Protein AF-A0A9P8JVG9-F1 (afdb_monomer_lite)

Structure (mmCIF, N/CA/C/O backbone):
data_AF-A0A9P8JVG9-F1
#
_entry.id   AF-A0A9P8JVG9-F1
#
loop_
_atom_site.group_PDB
_atom_site.id
_atom_site.type_symbol
_atom_site.label_atom_id
_atom_site.label_alt_id
_atom_site.label_comp_id
_atom_site.label_asym_id
_atom_site.label_entity_id
_atom_site.label_seq_id
_atom_site.pdbx_PDB_ins_code
_atom_site.Cartn_x
_atom_site.Cartn_y
_atom_site.Cartn_z
_atom_site.occupancy
_atom_site.B_iso_or_equiv
_atom_site.auth_seq_id
_atom_site.auth_comp_id
_atom_site.auth_asym_id
_atom_site.auth_atom_id
_atom_site.pdbx_PDB_model_num
ATOM 1 N N . MET A 1 1 ? -12.713 -10.993 2.470 1.00 58.81 1 MET A N 1
ATOM 2 C CA . MET A 1 1 ? -12.553 -11.179 3.924 1.00 58.81 1 MET A CA 1
ATOM 3 C C . MET A 1 1 ? -13.874 -10.849 4.605 1.00 58.81 1 MET A C 1
ATOM 5 O O . MET A 1 1 ? -14.477 -9.843 4.249 1.00 58.81 1 MET A O 1
ATOM 9 N N . HIS A 1 2 ? -14.367 -11.708 5.494 1.00 62.56 2 HIS A N 1
ATOM 10 C CA . HIS A 1 2 ? -15.490 -11.428 6.392 1.00 62.56 2 HIS A CA 1
ATOM 11 C C . HIS A 1 2 ? -14.967 -10.985 7.764 1.00 62.56 2 HIS A C 1
ATOM 13 O O . HIS A 1 2 ? -13.846 -11.306 8.140 1.00 62.56 2 HIS A O 1
ATOM 19 N N . ILE A 1 3 ? -15.790 -10.289 8.558 1.00 60.75 3 ILE A N 1
ATOM 20 C CA . ILE A 1 3 ? -15.393 -9.839 9.906 1.00 60.75 3 ILE A CA 1
ATOM 21 C C . ILE A 1 3 ? -15.012 -11.005 10.839 1.00 60.75 3 ILE A C 1
ATOM 23 O O . ILE A 1 3 ? -14.223 -10.828 11.759 1.00 60.75 3 ILE A O 1
ATOM 27 N N . SER A 1 4 ? -15.545 -12.205 10.575 1.00 62.81 4 SER A N 1
ATOM 28 C CA . SER A 1 4 ? -15.205 -13.457 11.264 1.00 62.81 4 SER A CA 1
ATOM 29 C C . SER A 1 4 ? -13.803 -13.980 10.953 1.00 62.81 4 SER A C 1
ATOM 31 O O . SER A 1 4 ? -13.322 -14.851 11.671 1.00 62.81 4 SER A O 1
ATOM 33 N N . ASP A 1 5 ? -13.174 -13.474 9.894 1.00 73.69 5 ASP A N 1
ATOM 34 C CA . ASP A 1 5 ? -11.870 -13.930 9.412 1.00 73.69 5 ASP A CA 1
ATOM 35 C C . ASP A 1 5 ? -10.724 -13.095 10.009 1.00 73.69 5 ASP A C 1
ATOM 37 O O . ASP A 1 5 ? -9.555 -13.407 9.798 1.00 73.69 5 ASP A O 1
ATOM 41 N N . ILE A 1 6 ? -11.045 -12.041 10.774 1.00 77.88 6 ILE A N 1
ATOM 42 C CA . ILE A 1 6 ? -10.050 -11.238 11.486 1.00 77.88 6 ILE A CA 1
ATOM 43 C C . ILE A 1 6 ? -9.445 -12.095 12.598 1.00 77.88 6 ILE A C 1
ATOM 45 O O . ILE A 1 6 ? -10.138 -12.503 13.535 1.00 77.88 6 ILE A O 1
ATOM 49 N N . SER A 1 7 ? -8.138 -12.346 12.523 1.00 85.94 7 SER A N 1
ATOM 50 C CA . SER A 1 7 ? -7.449 -13.065 13.591 1.00 85.94 7 SER A CA 1
ATOM 51 C C . SER A 1 7 ? -7.403 -12.229 14.878 1.00 85.94 7 SER A C 1
ATOM 53 O O . SER A 1 7 ? -7.409 -10.995 14.860 1.00 85.94 7 SER A O 1
ATOM 55 N N . ALA A 1 8 ? -7.317 -12.907 16.026 1.00 87.38 8 ALA A N 1
ATOM 56 C CA . ALA A 1 8 ? -7.177 -12.237 17.320 1.00 87.38 8 ALA A CA 1
ATOM 57 C C . ALA A 1 8 ? -5.925 -11.341 17.391 1.00 87.38 8 ALA A C 1
ATOM 59 O O . ALA A 1 8 ? -5.929 -10.345 18.109 1.00 87.38 8 ALA A O 1
ATOM 60 N N . GLU A 1 9 ? -4.883 -11.675 16.628 1.00 90.19 9 GLU A N 1
ATOM 61 C CA . GLU A 1 9 ? -3.663 -10.879 16.496 1.00 90.19 9 GLU A CA 1
ATOM 62 C C . GLU A 1 9 ? -3.937 -9.537 15.806 1.00 90.19 9 GLU A C 1
ATOM 64 O O . GLU A 1 9 ? -3.674 -8.491 16.395 1.00 90.19 9 GLU A O 1
ATOM 69 N N . HIS A 1 10 ? -4.572 -9.547 14.629 1.00 91.88 10 HIS A N 1
ATOM 70 C CA . HIS A 1 10 ? -4.952 -8.326 13.910 1.00 91.88 10 HIS A CA 1
ATOM 71 C C . HIS A 1 10 ? -5.842 -7.418 14.755 1.00 91.88 10 HIS A C 1
ATOM 73 O O . HIS A 1 10 ? -5.617 -6.209 14.852 1.00 91.88 10 HIS A O 1
ATOM 79 N N . PHE A 1 11 ? -6.843 -8.012 15.410 1.00 91.12 11 PHE A N 1
ATOM 80 C CA . PHE A 1 11 ? -7.728 -7.266 16.293 1.00 91.12 11 PHE A CA 1
ATOM 81 C C . PHE A 1 11 ? -6.981 -6.706 17.509 1.00 91.12 11 PHE A C 1
ATOM 83 O O . PHE A 1 11 ? -7.251 -5.583 17.927 1.00 91.12 11 PHE A O 1
ATOM 90 N N . GLY A 1 12 ? -6.027 -7.458 18.061 1.00 93.31 12 GLY A N 1
ATOM 91 C CA . GLY A 1 12 ? -5.168 -7.010 19.154 1.00 93.31 12 GLY A CA 1
ATOM 92 C C . GLY A 1 12 ? -4.324 -5.795 18.771 1.00 93.31 12 GLY A C 1
ATOM 93 O O . GLY A 1 12 ? -4.304 -4.817 19.518 1.00 93.31 12 GLY A O 1
ATOM 94 N N . ILE A 1 13 ? -3.697 -5.815 17.590 1.00 95.06 13 ILE A N 1
ATOM 95 C CA . ILE A 1 13 ? -2.919 -4.683 17.061 1.00 95.06 13 ILE A CA 1
ATOM 96 C C . ILE A 1 13 ? -3.819 -3.462 16.868 1.00 95.06 13 ILE A C 1
ATOM 98 O O . ILE A 1 13 ? -3.492 -2.370 17.332 1.00 95.06 13 ILE A O 1
ATOM 102 N N . PHE A 1 14 ? -4.987 -3.649 16.251 1.00 94.31 14 PHE A N 1
ATOM 103 C CA . PHE A 1 14 ? -5.962 -2.577 16.079 1.00 94.31 14 PHE A CA 1
ATOM 104 C C . PHE A 1 14 ? -6.422 -1.989 17.417 1.00 94.31 14 PHE A C 1
ATOM 106 O O . PHE A 1 14 ? -6.419 -0.772 17.587 1.00 94.31 14 PHE A O 1
ATOM 113 N N . ALA A 1 15 ? -6.775 -2.829 18.391 1.00 94.25 15 ALA A N 1
ATOM 114 C CA . ALA A 1 15 ? -7.196 -2.383 19.715 1.00 94.25 15 ALA A CA 1
ATOM 115 C C . ALA A 1 15 ? -6.079 -1.625 20.448 1.00 94.25 15 ALA A C 1
ATOM 1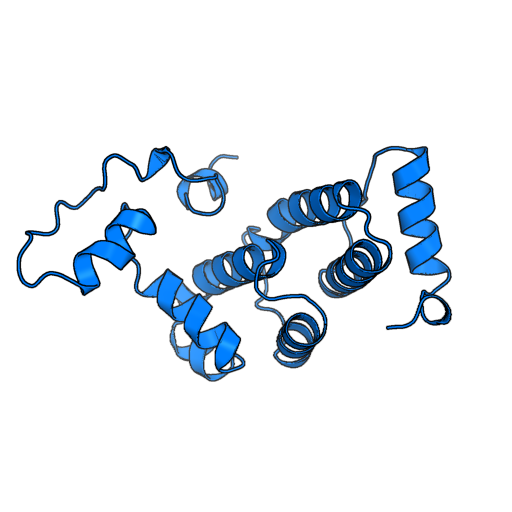17 O O . ALA A 1 15 ? -6.350 -0.615 21.100 1.00 94.25 15 ALA A O 1
ATOM 118 N N . ASN A 1 16 ? -4.829 -2.075 20.313 1.00 95.25 16 ASN A N 1
ATOM 119 C CA . ASN A 1 16 ? -3.676 -1.378 20.872 1.00 95.25 16 ASN A CA 1
ATOM 120 C C . ASN A 1 16 ? -3.477 -0.004 20.218 1.00 95.25 16 ASN A C 1
ATOM 122 O O . ASN A 1 16 ? -3.300 0.987 20.927 1.00 95.25 16 ASN A O 1
ATOM 126 N N . TRP A 1 17 ? -3.584 0.083 18.890 1.00 96.25 17 TRP A N 1
ATOM 127 C CA . TRP A 1 17 ? -3.543 1.358 18.173 1.00 96.25 17 TRP A CA 1
ATOM 128 C C . TRP A 1 17 ? -4.682 2.291 18.601 1.00 96.25 17 TRP A C 1
ATOM 130 O O . TRP A 1 17 ? -4.433 3.459 18.880 1.00 96.25 17 TRP A O 1
ATOM 140 N N . VAL A 1 18 ? -5.915 1.793 18.751 1.00 95.06 18 VAL A N 1
ATOM 141 C CA . VAL A 1 18 ? -7.045 2.595 19.262 1.00 95.06 18 VAL A CA 1
ATOM 142 C C . VAL A 1 18 ? -6.756 3.138 20.666 1.00 95.06 18 VAL A C 1
ATOM 144 O O . VAL A 1 18 ? -7.090 4.283 20.964 1.00 95.06 18 VAL A O 1
ATOM 147 N N . ALA A 1 19 ? -6.142 2.331 21.534 1.00 95.88 19 ALA A N 1
ATOM 148 C CA . ALA A 1 19 ? -5.859 2.713 22.914 1.00 95.88 19 ALA A CA 1
ATOM 149 C C . ALA A 1 19 ? -4.695 3.710 23.049 1.00 95.88 19 ALA A C 1
ATOM 151 O O . ALA A 1 19 ? -4.711 4.548 23.950 1.00 95.88 19 ALA A O 1
ATOM 152 N N . THR A 1 20 ? -3.681 3.607 22.189 1.00 95.50 20 THR A N 1
ATOM 153 C CA . THR A 1 20 ? -2.405 4.331 22.342 1.00 95.50 20 THR A CA 1
ATOM 154 C C . THR A 1 20 ? -2.174 5.409 21.287 1.00 95.50 20 THR A C 1
ATOM 156 O O . THR A 1 20 ? -1.350 6.299 21.487 1.00 95.50 20 THR A O 1
ATOM 159 N N . GLY A 1 21 ? -2.875 5.331 20.157 1.00 92.75 21 GLY A N 1
ATOM 160 C CA . GLY A 1 21 ? -2.595 6.102 18.948 1.00 92.75 21 GLY A CA 1
ATOM 161 C C . GLY A 1 21 ? -1.316 5.677 18.219 1.00 92.75 21 GLY A C 1
ATOM 162 O O . GLY A 1 21 ? -0.949 6.320 17.239 1.00 92.75 21 GLY A O 1
ATOM 163 N N . GLN A 1 22 ? -0.625 4.628 18.678 1.00 90.06 22 GLN A N 1
ATOM 164 C CA . GLN A 1 22 ? 0.655 4.185 18.129 1.00 90.06 22 GLN A CA 1
ATOM 165 C C . GLN A 1 22 ? 0.495 2.855 17.394 1.00 90.06 22 GLN A C 1
ATOM 167 O O . GLN A 1 22 ? -0.091 1.907 17.915 1.00 90.06 22 GLN A O 1
ATOM 172 N N . LEU A 1 23 ? 1.013 2.800 16.166 1.00 91.19 23 LEU A N 1
ATOM 173 C CA . LEU A 1 23 ? 1.129 1.575 15.384 1.00 91.19 23 LEU A CA 1
ATOM 174 C C . LEU A 1 23 ? 2.610 1.215 15.304 1.00 91.19 23 LEU A C 1
ATOM 176 O O . LEU A 1 23 ? 3.403 1.975 14.749 1.00 91.19 23 LEU A O 1
ATOM 180 N N . GLU A 1 24 ? 2.979 0.088 15.904 1.00 86.56 24 GLU A N 1
ATOM 181 C CA . GLU A 1 24 ? 4.344 -0.431 15.834 1.00 86.56 24 GLU A CA 1
ATOM 182 C C . GLU A 1 24 ? 4.666 -0.900 14.412 1.00 86.56 24 GLU A C 1
ATOM 184 O O . GLU A 1 24 ? 3.769 -1.325 13.685 1.00 86.56 24 GLU A O 1
ATOM 189 N N . ALA A 1 25 ? 5.940 -0.820 14.021 1.00 79.19 25 ALA A N 1
ATOM 190 C CA . ALA A 1 25 ? 6.399 -1.366 12.749 1.00 79.19 25 ALA A CA 1
ATOM 191 C C . ALA A 1 25 ? 6.183 -2.887 12.719 1.00 79.19 25 ALA A C 1
ATOM 193 O O . ALA A 1 25 ? 6.503 -3.586 13.682 1.00 79.19 25 ALA A O 1
ATOM 194 N N . GLN A 1 26 ? 5.635 -3.380 11.614 1.00 86.62 26 GLN A N 1
ATOM 195 C CA . GLN A 1 26 ? 5.331 -4.791 11.384 1.00 86.62 26 GLN A CA 1
ATOM 196 C C . GLN A 1 26 ? 5.907 -5.229 10.033 1.00 86.62 26 GLN A C 1
ATOM 198 O O . GLN A 1 26 ? 6.400 -4.405 9.267 1.00 86.62 26 GLN A O 1
ATOM 203 N N . SER A 1 27 ? 5.836 -6.522 9.711 1.00 89.56 27 SER A N 1
ATOM 204 C CA . SER A 1 27 ? 6.149 -6.972 8.351 1.00 89.56 27 SER A CA 1
ATOM 205 C C . SER A 1 27 ? 5.179 -6.363 7.334 1.00 89.56 27 SER A C 1
ATOM 207 O O . SER A 1 27 ? 4.014 -6.104 7.649 1.00 89.56 27 SER A O 1
ATOM 209 N N . LEU A 1 28 ? 5.642 -6.179 6.094 1.00 90.69 28 LEU A N 1
ATOM 210 C CA . LEU A 1 28 ? 4.805 -5.668 5.006 1.00 90.69 28 LEU A CA 1
ATOM 211 C C . LEU A 1 28 ? 3.528 -6.504 4.830 1.00 90.69 28 LEU A C 1
ATOM 213 O O . LEU A 1 28 ? 2.444 -5.938 4.707 1.00 90.69 28 LEU A O 1
ATOM 217 N N . ASP A 1 29 ? 3.646 -7.831 4.883 1.00 90.75 29 ASP A N 1
ATOM 218 C CA . ASP A 1 29 ? 2.521 -8.764 4.791 1.00 90.75 29 ASP A CA 1
ATOM 219 C C . ASP A 1 29 ? 1.444 -8.442 5.832 1.00 90.75 29 ASP A C 1
ATOM 221 O O . ASP A 1 29 ? 0.281 -8.223 5.486 1.00 90.75 29 ASP A O 1
ATOM 225 N N . LEU A 1 30 ? 1.849 -8.319 7.102 1.00 91.56 30 LEU A N 1
ATOM 226 C CA . LEU A 1 30 ? 0.931 -8.038 8.201 1.00 91.56 30 LEU A CA 1
ATOM 227 C C . LEU A 1 30 ? 0.315 -6.641 8.068 1.00 91.56 30 LEU A C 1
ATOM 229 O O . LEU A 1 30 ? -0.870 -6.450 8.333 1.00 91.56 30 LEU A O 1
ATOM 233 N N . MET A 1 31 ? 1.090 -5.657 7.610 1.00 93.00 31 MET A N 1
ATOM 234 C CA . MET A 1 31 ? 0.588 -4.304 7.363 1.00 93.00 31 MET A CA 1
ATOM 235 C C . MET A 1 31 ? -0.458 -4.269 6.249 1.00 93.00 31 MET A C 1
ATOM 237 O O . MET A 1 31 ? -1.454 -3.554 6.370 1.00 93.00 31 MET A O 1
ATOM 241 N N . LEU A 1 32 ? -0.284 -5.058 5.187 1.00 92.44 32 LEU A N 1
ATOM 242 C CA . LEU A 1 32 ? -1.272 -5.184 4.117 1.00 92.44 32 LEU A CA 1
ATOM 243 C C . LEU A 1 32 ? -2.548 -5.879 4.598 1.00 92.44 32 LEU A C 1
ATOM 245 O O . LEU A 1 32 ? -3.647 -5.432 4.266 1.00 92.44 32 LEU A O 1
ATOM 249 N N . GLU A 1 33 ? -2.431 -6.917 5.425 1.00 92.62 33 GLU A N 1
ATOM 250 C CA . GLU A 1 33 ? -3.588 -7.569 6.047 1.00 92.62 33 GLU A CA 1
ATOM 251 C C . GLU A 1 33 ? -4.348 -6.617 6.986 1.00 92.62 33 GLU A C 1
ATOM 253 O O . GLU A 1 33 ? -5.575 -6.488 6.889 1.00 92.62 33 GLU A O 1
ATOM 258 N N . LEU A 1 34 ? -3.629 -5.856 7.820 1.00 94.06 34 LEU A N 1
ATOM 259 C CA . LEU A 1 34 ? -4.203 -4.789 8.645 1.00 94.06 34 LEU A CA 1
ATOM 260 C C . LEU A 1 34 ? -4.873 -3.709 7.791 1.00 94.06 34 LEU A C 1
ATOM 262 O O . LEU A 1 34 ? -5.920 -3.191 8.182 1.00 94.06 34 LEU A O 1
ATOM 266 N N . TYR A 1 35 ? -4.320 -3.388 6.619 1.00 93.38 35 TYR A N 1
ATOM 267 C CA . TYR A 1 35 ? -4.900 -2.406 5.705 1.00 93.38 35 TYR A CA 1
ATOM 268 C C . TYR A 1 35 ? -6.233 -2.888 5.131 1.00 93.38 35 TYR A C 1
ATOM 270 O O . TYR A 1 35 ? -7.207 -2.136 5.127 1.00 93.38 35 TYR A O 1
ATOM 278 N N . ILE A 1 36 ? -6.304 -4.150 4.692 1.00 91.81 36 ILE A N 1
ATOM 279 C CA . ILE A 1 36 ? -7.548 -4.773 4.211 1.00 91.81 36 ILE A CA 1
ATOM 280 C C . ILE A 1 36 ? -8.582 -4.797 5.340 1.00 91.81 36 ILE A C 1
ATOM 282 O O . ILE A 1 36 ? -9.757 -4.501 5.119 1.00 91.81 36 ILE A O 1
ATOM 286 N N . MET A 1 37 ? -8.158 -5.103 6.569 1.00 92.50 37 MET A N 1
ATOM 287 C CA . MET A 1 37 ? -9.038 -5.060 7.736 1.00 92.50 37 MET A CA 1
ATOM 288 C C . MET A 1 37 ? -9.549 -3.638 8.001 1.00 92.50 37 MET A C 1
ATOM 290 O O . MET A 1 37 ? -10.742 -3.452 8.228 1.00 92.50 37 MET A O 1
ATOM 294 N N . ALA A 1 38 ? -8.677 -2.634 7.942 1.00 92.25 38 ALA A N 1
ATOM 295 C CA . ALA A 1 38 ? -9.032 -1.230 8.127 1.00 92.25 38 ALA A CA 1
ATOM 296 C C . ALA A 1 38 ? -9.970 -0.708 7.026 1.00 92.25 38 ALA A C 1
ATOM 298 O O . ALA A 1 38 ? -10.820 0.146 7.286 1.00 92.25 38 ALA A O 1
ATOM 299 N N . ASP A 1 39 ? -9.826 -1.202 5.796 1.00 90.44 39 ASP A N 1
ATOM 300 C CA . ASP A 1 39 ? -10.747 -0.929 4.691 1.00 90.44 39 ASP A CA 1
ATOM 301 C C . ASP A 1 39 ? -12.117 -1.567 4.939 1.00 90.44 39 ASP A C 1
ATOM 303 O O . ASP A 1 39 ? -13.135 -0.879 4.926 1.00 90.44 39 ASP A O 1
ATOM 307 N N . MET A 1 40 ? -12.137 -2.851 5.301 1.00 89.25 40 MET A N 1
ATOM 308 C CA . MET A 1 40 ? -13.359 -3.599 5.601 1.00 89.25 40 MET A CA 1
ATOM 309 C C . MET A 1 40 ? -14.153 -3.018 6.782 1.00 89.25 40 MET A C 1
ATOM 311 O O . MET A 1 40 ? -15.383 -3.026 6.757 1.00 89.25 40 MET A O 1
ATOM 315 N N . LEU A 1 41 ? -13.467 -2.541 7.824 1.00 89.75 41 LEU A N 1
ATOM 316 C CA . LEU A 1 41 ? -14.082 -1.923 9.004 1.00 89.75 41 LEU A CA 1
ATOM 317 C C . LEU A 1 41 ? -14.418 -0.435 8.806 1.00 89.75 41 LEU A C 1
ATOM 319 O O . LEU A 1 41 ? -14.930 0.194 9.729 1.00 89.75 41 LEU A O 1
ATOM 323 N N . ASP A 1 42 ? -14.111 0.121 7.633 1.00 90.69 42 ASP A N 1
ATOM 324 C CA . ASP A 1 42 ? -14.224 1.540 7.297 1.00 90.69 42 ASP A CA 1
ATOM 325 C C . ASP A 1 42 ? -13.584 2.480 8.337 1.00 90.69 42 ASP A C 1
ATOM 327 O O . ASP A 1 42 ? -14.186 3.430 8.837 1.00 90.69 42 ASP A O 1
ATOM 331 N N . VAL A 1 43 ? -12.320 2.205 8.674 1.00 93.44 43 VAL A N 1
ATOM 332 C CA . VAL A 1 43 ? -11.528 3.013 9.611 1.00 93.44 43 VAL A CA 1
ATOM 333 C C . VAL A 1 43 ? -10.434 3.775 8.846 1.00 93.44 43 VAL A C 1
ATOM 335 O O . VAL A 1 43 ? -9.274 3.351 8.826 1.00 93.44 43 VAL A O 1
ATOM 338 N N . PRO A 1 44 ? -10.754 4.923 8.213 1.00 91.62 44 PRO A N 1
ATOM 339 C CA . PRO A 1 44 ? -9.802 5.672 7.387 1.00 91.62 44 PRO A CA 1
ATOM 340 C C . PRO A 1 44 ? -8.584 6.175 8.167 1.00 91.62 44 PRO A C 1
ATOM 342 O O . PRO A 1 44 ? -7.484 6.202 7.624 1.00 91.62 44 PRO A O 1
ATOM 345 N N . ALA A 1 45 ? -8.751 6.522 9.447 1.00 92.38 45 ALA A N 1
ATOM 346 C CA . ALA A 1 45 ? -7.641 6.946 10.299 1.00 92.38 45 ALA A CA 1
ATOM 347 C C . ALA A 1 45 ? -6.610 5.825 10.516 1.00 92.38 45 ALA A C 1
ATOM 349 O O . ALA A 1 45 ? -5.415 6.096 10.583 1.00 92.38 45 ALA A O 1
ATOM 350 N N . PHE A 1 46 ? -7.061 4.568 10.573 1.00 93.88 46 PHE A N 1
ATOM 351 C CA . PHE A 1 46 ? -6.155 3.433 10.708 1.00 93.88 46 PHE A CA 1
ATOM 352 C C . PHE A 1 46 ? -5.452 3.129 9.383 1.00 93.88 46 PHE A C 1
ATOM 354 O O . PHE A 1 46 ? -4.246 2.916 9.376 1.00 93.88 46 PHE A O 1
ATOM 361 N N . ARG A 1 47 ? -6.162 3.230 8.246 1.00 93.00 47 ARG A N 1
ATOM 362 C CA . ARG A 1 47 ? -5.535 3.158 6.911 1.00 93.00 47 ARG A CA 1
ATOM 363 C C . ARG A 1 47 ? -4.435 4.207 6.737 1.00 93.00 47 ARG A C 1
ATOM 365 O O . ARG A 1 47 ? -3.379 3.889 6.194 1.00 93.00 47 ARG A O 1
ATOM 372 N N . ALA A 1 48 ? -4.668 5.435 7.202 1.00 89.94 48 ALA A N 1
ATOM 373 C CA . ALA A 1 48 ? -3.665 6.496 7.175 1.00 89.94 48 ALA A CA 1
ATOM 374 C C . ALA A 1 48 ? -2.444 6.131 8.033 1.00 89.94 48 ALA A C 1
ATOM 376 O O . ALA A 1 48 ? -1.338 6.106 7.511 1.00 89.94 48 ALA A O 1
ATOM 377 N N . ALA A 1 49 ? -2.651 5.712 9.287 1.00 90.75 49 ALA A N 1
ATOM 378 C CA . ALA A 1 49 ? -1.561 5.300 10.174 1.00 90.75 49 ALA A CA 1
ATOM 379 C C . ALA A 1 49 ? -0.727 4.132 9.612 1.00 90.75 49 ALA A C 1
ATOM 381 O O . ALA A 1 49 ? 0.496 4.132 9.735 1.00 90.75 49 ALA A O 1
ATOM 382 N N . ILE A 1 50 ? -1.372 3.149 8.971 1.00 92.12 50 ILE A N 1
ATOM 383 C CA . ILE A 1 50 ? -0.682 2.046 8.287 1.00 92.12 50 ILE A CA 1
ATOM 384 C C . ILE A 1 50 ? 0.129 2.576 7.101 1.00 92.12 50 ILE A C 1
ATOM 386 O O . ILE A 1 50 ? 1.278 2.181 6.938 1.00 92.12 50 ILE A O 1
ATOM 390 N N . THR A 1 51 ? -0.441 3.477 6.294 1.00 90.06 51 THR A N 1
ATOM 391 C CA . THR A 1 51 ? 0.262 4.081 5.145 1.00 90.06 51 THR A CA 1
ATOM 392 C C . THR A 1 51 ? 1.490 4.858 5.609 1.00 90.06 51 THR A C 1
ATOM 394 O O . THR A 1 51 ? 2.565 4.656 5.061 1.00 90.06 51 THR A O 1
ATOM 397 N N . ASP A 1 52 ? 1.357 5.680 6.651 1.00 87.94 52 ASP A N 1
ATOM 398 C CA . ASP A 1 52 ? 2.455 6.482 7.202 1.00 87.94 52 ASP A CA 1
ATOM 399 C C . ASP A 1 52 ? 3.601 5.599 7.717 1.00 87.94 52 ASP A C 1
ATOM 401 O O . ASP A 1 52 ? 4.780 5.872 7.477 1.00 87.94 52 ASP A O 1
ATOM 405 N N . ASN A 1 53 ? 3.257 4.507 8.403 1.00 88.81 53 ASN A N 1
ATOM 406 C CA . ASN A 1 53 ? 4.232 3.541 8.895 1.00 88.81 53 ASN A CA 1
ATOM 407 C C . ASN A 1 53 ? 4.924 2.817 7.723 1.00 88.81 53 ASN A C 1
ATOM 409 O O . ASN A 1 53 ? 6.152 2.808 7.649 1.00 88.81 53 ASN A O 1
ATOM 413 N N . LEU A 1 54 ? 4.150 2.347 6.736 1.00 89.44 54 LEU A N 1
ATOM 414 C CA . LEU A 1 54 ? 4.677 1.715 5.525 1.00 89.44 54 LEU A CA 1
ATOM 415 C C . LEU A 1 54 ? 5.584 2.635 4.709 1.00 89.44 54 LEU A C 1
ATOM 417 O O . LEU A 1 54 ? 6.553 2.146 4.142 1.00 89.44 54 LEU A O 1
ATOM 421 N N . THR A 1 55 ? 5.324 3.943 4.651 1.00 86.25 55 THR A N 1
ATOM 422 C CA . THR A 1 55 ? 6.200 4.893 3.947 1.00 86.25 55 THR A CA 1
ATOM 423 C C . THR A 1 55 ? 7.620 4.848 4.493 1.00 86.25 55 THR A C 1
ATOM 425 O O . THR A 1 55 ? 8.582 4.888 3.733 1.00 86.25 55 THR A O 1
ATOM 428 N N . SER A 1 56 ? 7.763 4.700 5.808 1.00 80.19 56 SER A N 1
ATOM 429 C CA . SER A 1 56 ? 9.077 4.621 6.446 1.00 80.19 56 SER A CA 1
ATOM 430 C C . SER A 1 56 ? 9.830 3.346 6.063 1.00 80.19 56 SER A C 1
ATOM 432 O O . SER A 1 56 ? 11.051 3.376 5.967 1.00 80.19 56 SER A O 1
ATOM 434 N N . ASP A 1 57 ? 9.116 2.238 5.850 1.00 82.88 57 ASP A N 1
ATOM 435 C CA . ASP A 1 57 ? 9.693 0.929 5.523 1.00 82.88 57 ASP A CA 1
ATOM 436 C C . ASP A 1 57 ? 9.946 0.749 4.022 1.00 82.88 57 ASP A C 1
ATOM 438 O O . ASP A 1 57 ? 10.992 0.241 3.626 1.00 82.88 57 ASP A O 1
ATOM 442 N N . CYS A 1 58 ? 9.018 1.211 3.183 1.00 85.88 58 CYS A N 1
ATOM 443 C CA . CYS A 1 58 ? 9.055 1.053 1.730 1.00 85.88 58 CYS A CA 1
ATOM 444 C C . CYS A 1 58 ? 10.209 1.813 1.060 1.00 85.88 58 CYS A C 1
ATOM 446 O O . CYS A 1 58 ? 10.595 1.489 -0.057 1.00 85.88 58 CYS A O 1
ATOM 448 N N . PHE A 1 59 ? 10.759 2.829 1.724 1.00 83.62 59 PHE A N 1
ATOM 449 C CA . PHE A 1 59 ? 11.853 3.645 1.193 1.00 83.62 59 PHE A CA 1
ATOM 450 C C . PHE A 1 59 ? 13.163 3.473 1.962 1.00 83.62 59 PHE A C 1
ATOM 452 O O . PHE A 1 59 ? 14.066 4.305 1.854 1.00 83.62 59 PHE A O 1
ATOM 459 N N . LYS A 1 60 ? 13.297 2.391 2.736 1.00 83.75 60 LYS A N 1
ATOM 460 C CA . LYS A 1 60 ? 14.589 2.039 3.325 1.00 83.75 60 LYS A CA 1
ATOM 461 C C . LYS A 1 60 ? 15.570 1.583 2.237 1.00 83.75 60 LYS A C 1
ATOM 463 O O . LYS A 1 60 ? 15.144 1.002 1.240 1.00 83.75 60 LYS A O 1
ATOM 468 N N . PRO A 1 61 ? 16.888 1.794 2.421 1.00 77.69 61 PRO A N 1
ATOM 469 C CA . PRO A 1 61 ? 17.899 1.345 1.459 1.00 77.69 61 PRO A CA 1
ATOM 470 C C . PRO A 1 61 ? 17.911 -0.169 1.208 1.00 77.69 61 PRO A C 1
ATOM 472 O O . PRO A 1 61 ? 18.403 -0.608 0.176 1.00 77.69 61 PRO A O 1
ATOM 475 N N . ASP A 1 62 ? 17.416 -0.952 2.164 1.00 83.25 62 ASP A N 1
ATOM 476 C CA . ASP A 1 62 ? 17.298 -2.410 2.136 1.00 83.25 62 ASP A CA 1
ATOM 477 C C . ASP A 1 62 ? 15.864 -2.879 1.843 1.00 83.25 62 ASP A C 1
ATOM 479 O O . ASP A 1 62 ? 15.493 -3.994 2.203 1.00 83.25 62 ASP A O 1
ATOM 483 N N . PHE A 1 63 ? 15.038 -2.034 1.216 1.00 86.38 63 PHE A N 1
ATOM 484 C CA . PHE A 1 63 ? 13.707 -2.444 0.788 1.00 86.38 63 PHE A CA 1
ATOM 485 C C . PHE A 1 63 ? 13.798 -3.534 -0.285 1.00 86.38 63 PHE A C 1
ATOM 487 O O . PHE A 1 63 ? 14.238 -3.295 -1.411 1.00 86.38 63 PHE A O 1
ATOM 494 N N . ASP A 1 64 ? 13.331 -4.727 0.068 1.00 88.25 64 ASP A N 1
ATOM 495 C CA . ASP A 1 64 ? 13.206 -5.845 -0.854 1.00 88.25 64 ASP A CA 1
ATOM 496 C C . ASP A 1 64 ? 11.871 -5.770 -1.604 1.00 88.25 64 ASP A C 1
ATOM 498 O O . ASP A 1 64 ? 10.802 -5.604 -1.006 1.00 88.25 64 ASP A O 1
ATOM 502 N N . VAL A 1 65 ? 11.924 -5.937 -2.932 1.00 90.88 65 VAL A N 1
ATOM 503 C CA . VAL A 1 65 ? 10.715 -6.006 -3.763 1.00 90.88 65 VAL A CA 1
ATOM 504 C C . VAL A 1 65 ? 9.830 -7.150 -3.255 1.00 90.88 65 VAL A C 1
ATOM 506 O O . VAL A 1 65 ? 10.297 -8.292 -3.191 1.00 90.88 65 VAL A O 1
ATOM 509 N N . PRO A 1 66 ? 8.552 -6.886 -2.924 1.00 91.88 66 PRO A N 1
ATOM 510 C CA . PRO A 1 66 ? 7.681 -7.918 -2.390 1.00 91.88 66 PRO A CA 1
ATOM 511 C C . PRO A 1 66 ? 7.438 -9.024 -3.410 1.00 91.88 66 PRO A C 1
ATOM 513 O O . PRO A 1 66 ? 7.422 -8.787 -4.621 1.00 91.88 66 PRO A O 1
ATOM 516 N N . ASP A 1 67 ? 7.198 -10.239 -2.924 1.00 92.69 67 ASP A N 1
ATOM 517 C CA . ASP A 1 67 ? 6.973 -11.359 -3.822 1.00 92.69 67 ASP A CA 1
ATOM 518 C C . ASP A 1 67 ? 5.683 -11.196 -4.653 1.00 92.69 67 ASP A C 1
ATOM 520 O O . ASP A 1 67 ? 4.739 -10.468 -4.321 1.00 92.69 67 ASP A O 1
ATOM 524 N N . VAL A 1 68 ? 5.635 -11.919 -5.773 1.00 93.06 68 VAL A N 1
ATOM 525 C CA . VAL A 1 68 ? 4.510 -11.883 -6.717 1.00 93.06 68 VAL A CA 1
ATOM 526 C C . VAL A 1 68 ? 3.190 -12.279 -6.049 1.00 93.06 68 VAL A C 1
ATOM 528 O O . VAL A 1 68 ? 2.133 -11.767 -6.431 1.00 93.06 68 VAL A O 1
ATOM 531 N N . SER A 1 69 ? 3.231 -13.171 -5.058 1.00 93.75 69 SER A N 1
ATOM 532 C CA . SER A 1 69 ? 2.048 -13.639 -4.335 1.00 93.75 69 SER A CA 1
ATOM 533 C C . SER A 1 69 ? 1.474 -12.524 -3.469 1.00 93.75 69 SER A C 1
ATOM 535 O O . SER A 1 69 ? 0.265 -12.302 -3.512 1.00 93.75 69 SER A O 1
ATOM 537 N N . LEU A 1 70 ? 2.320 -11.774 -2.761 1.00 92.44 70 LEU A N 1
ATOM 538 C CA . LEU A 1 70 ? 1.914 -10.659 -1.920 1.00 92.44 70 LEU A CA 1
ATOM 539 C C . LEU A 1 70 ? 1.380 -9.493 -2.751 1.00 92.44 70 LEU A C 1
ATOM 541 O O . LEU A 1 70 ? 0.314 -8.955 -2.447 1.00 92.44 70 LEU A O 1
ATOM 545 N N . ILE A 1 71 ? 2.056 -9.139 -3.848 1.00 93.75 71 ILE A N 1
ATOM 546 C CA . ILE A 1 71 ? 1.571 -8.094 -4.761 1.00 93.75 71 ILE A CA 1
ATOM 547 C C . ILE A 1 71 ? 0.215 -8.503 -5.346 1.00 93.75 71 ILE A C 1
ATOM 549 O O . ILE A 1 71 ? -0.727 -7.710 -5.368 1.00 93.75 71 ILE A O 1
ATOM 553 N N . THR A 1 72 ? 0.077 -9.760 -5.777 1.00 94.12 72 THR A N 1
ATOM 554 C CA . THR A 1 72 ? -1.196 -10.284 -6.290 1.00 94.12 72 THR A CA 1
ATOM 555 C C . THR A 1 72 ? -2.283 -10.254 -5.216 1.00 94.12 72 THR A C 1
ATOM 557 O O . THR A 1 72 ? -3.411 -9.846 -5.499 1.00 94.12 72 THR A O 1
ATOM 560 N N . TYR A 1 73 ? -1.950 -10.631 -3.981 1.00 92.62 73 TYR A N 1
ATOM 561 C CA . TYR A 1 73 ? -2.861 -10.600 -2.843 1.00 92.62 73 TYR A CA 1
ATOM 562 C C . TYR A 1 73 ? -3.353 -9.177 -2.553 1.00 92.62 73 TYR A C 1
ATOM 564 O O . TYR A 1 73 ? -4.564 -8.951 -2.474 1.00 92.62 73 TYR A O 1
ATOM 572 N N . MET A 1 74 ? -2.445 -8.200 -2.503 1.00 93.19 74 MET A N 1
ATOM 573 C CA . MET A 1 74 ? -2.781 -6.782 -2.379 1.00 93.19 74 MET A CA 1
ATOM 574 C C . MET A 1 74 ? -3.721 -6.339 -3.506 1.00 93.19 74 MET A C 1
ATOM 576 O O . MET A 1 74 ? -4.763 -5.735 -3.253 1.00 93.19 74 MET A O 1
ATOM 580 N N . MET A 1 75 ? -3.390 -6.668 -4.758 1.00 93.19 75 MET A N 1
ATOM 581 C CA . MET A 1 75 ? -4.185 -6.269 -5.921 1.00 93.19 75 MET A CA 1
ATOM 582 C C . MET A 1 75 ? -5.610 -6.819 -5.919 1.00 93.19 75 MET A C 1
ATOM 584 O O . MET A 1 75 ? -6.510 -6.175 -6.460 1.00 93.19 75 MET A O 1
ATOM 588 N N . GLN A 1 76 ? -5.805 -8.013 -5.366 1.00 93.19 76 GLN A N 1
ATOM 589 C CA . GLN A 1 76 ? -7.105 -8.677 -5.316 1.00 93.19 76 GLN A CA 1
ATOM 590 C C . GLN A 1 76 ? -7.980 -8.178 -4.165 1.00 93.19 76 GLN A C 1
ATOM 592 O O . GLN A 1 76 ? -9.203 -8.188 -4.297 1.00 93.19 76 GLN A O 1
ATOM 597 N N . ASN A 1 77 ? -7.372 -7.751 -3.056 1.00 91.50 77 ASN A N 1
ATOM 598 C CA . ASN A 1 77 ? -8.097 -7.444 -1.823 1.00 91.50 77 ASN A CA 1
ATOM 599 C C . ASN A 1 77 ? -8.194 -5.949 -1.510 1.00 91.50 77 ASN A C 1
ATOM 601 O O . ASN A 1 77 ? -9.081 -5.556 -0.759 1.00 91.50 77 ASN A O 1
ATOM 605 N N . ILE A 1 78 ? -7.324 -5.117 -2.084 1.00 89.25 78 ILE A N 1
ATOM 606 C CA . ILE A 1 78 ? -7.304 -3.675 -1.837 1.00 89.25 78 ILE A CA 1
ATOM 607 C C . ILE A 1 78 ? -7.759 -2.933 -3.098 1.00 89.25 78 ILE A C 1
ATOM 609 O O . ILE A 1 78 ? -7.163 -3.121 -4.165 1.00 89.25 78 ILE A O 1
ATOM 613 N N . PRO A 1 79 ? -8.765 -2.042 -3.014 1.00 87.75 79 PRO A N 1
ATOM 614 C CA . PRO A 1 79 ? -9.150 -1.197 -4.137 1.00 87.75 79 PRO A CA 1
ATOM 615 C C . PRO A 1 79 ? -7.965 -0.394 -4.697 1.00 87.75 79 PRO A C 1
ATOM 617 O O . PRO A 1 79 ? -7.245 0.279 -3.965 1.00 87.75 79 PRO A O 1
ATOM 620 N N . LYS A 1 80 ? -7.804 -0.403 -6.027 1.00 85.31 80 LYS A N 1
ATOM 621 C CA . LYS A 1 80 ? -6.670 0.221 -6.751 1.00 85.31 80 LYS A CA 1
ATOM 622 C C . LYS A 1 80 ? -6.471 1.721 -6.501 1.00 85.31 80 LYS A C 1
ATOM 624 O O . LYS A 1 80 ? -5.414 2.263 -6.816 1.00 85.31 80 LYS A O 1
ATOM 629 N N . LEU A 1 81 ? -7.517 2.403 -6.041 1.00 81.69 81 LEU A N 1
ATOM 630 C CA . LEU A 1 81 ? -7.504 3.841 -5.766 1.00 81.69 81 LEU A CA 1
ATOM 631 C C . LEU A 1 81 ? -6.951 4.166 -4.375 1.00 81.69 81 LEU A C 1
ATOM 633 O O . LEU A 1 81 ? -6.765 5.340 -4.068 1.00 81.69 81 LEU A O 1
ATOM 637 N N . LEU A 1 82 ? -6.710 3.158 -3.531 1.00 85.81 82 LEU A N 1
ATOM 638 C CA 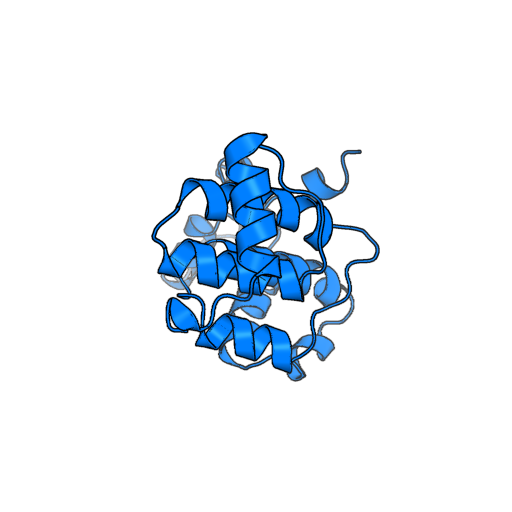. LEU A 1 82 ? -6.187 3.388 -2.194 1.00 85.81 82 LEU A CA 1
ATOM 639 C C . LEU A 1 82 ? -4.672 3.662 -2.222 1.00 85.81 82 LEU A C 1
ATOM 641 O O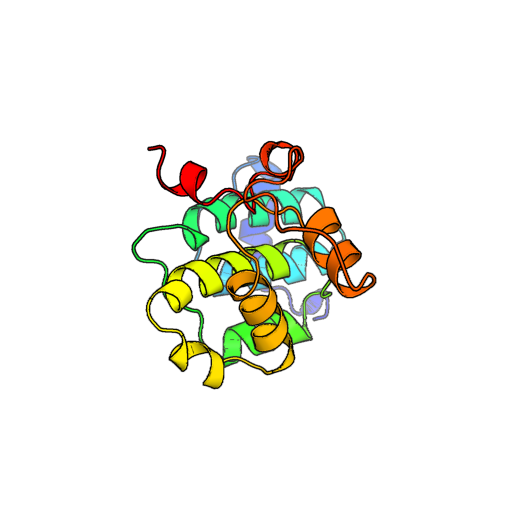 . LEU A 1 82 ? -3.958 3.037 -3.015 1.00 85.81 82 LEU A O 1
ATOM 645 N N . PRO A 1 83 ? -4.174 4.567 -1.352 1.00 85.06 83 PRO A N 1
ATOM 646 C CA . PRO A 1 83 ? -2.787 5.040 -1.367 1.00 85.06 83 PRO A CA 1
ATOM 647 C C . PRO A 1 83 ? -1.721 3.943 -1.371 1.00 85.06 83 PRO A C 1
ATOM 649 O O . PRO A 1 83 ? -0.707 4.086 -2.046 1.00 85.06 83 PRO A O 1
ATOM 652 N N . VAL A 1 84 ? -1.968 2.818 -0.694 1.00 87.94 84 VAL A N 1
ATOM 653 C CA . VAL A 1 84 ? -0.990 1.725 -0.562 1.00 87.94 84 VAL A CA 1
ATOM 654 C C . VAL A 1 84 ? -0.542 1.138 -1.909 1.00 87.94 84 VAL A C 1
ATOM 656 O O . VAL A 1 84 ? 0.615 0.758 -2.055 1.00 87.94 84 VAL A O 1
ATOM 659 N N . HIS A 1 85 ? -1.411 1.146 -2.931 1.00 88.81 85 HIS A N 1
ATOM 660 C CA . HIS A 1 85 ? -1.039 0.723 -4.289 1.00 88.81 85 HIS A CA 1
ATOM 661 C C . HIS A 1 85 ? -0.001 1.651 -4.918 1.00 88.81 85 HIS A C 1
ATOM 663 O O . HIS A 1 85 ? 0.908 1.188 -5.599 1.00 88.81 85 HIS A O 1
ATOM 669 N N . ALA A 1 86 ? -0.165 2.964 -4.743 1.00 86.50 86 ALA A N 1
ATOM 670 C CA . ALA A 1 86 ? 0.784 3.950 -5.251 1.00 86.50 86 ALA A CA 1
ATOM 671 C C . ALA A 1 86 ? 2.080 3.926 -4.438 1.00 86.50 86 ALA A C 1
ATOM 673 O O . ALA A 1 86 ? 3.156 3.954 -5.025 1.00 86.50 86 ALA A O 1
ATOM 674 N N . LEU A 1 87 ? 1.976 3.806 -3.112 1.00 89.44 87 LEU A N 1
ATOM 675 C CA . LEU A 1 87 ? 3.125 3.709 -2.219 1.00 89.44 87 LEU A CA 1
ATOM 676 C C . LEU A 1 87 ? 4.048 2.554 -2.623 1.00 89.44 87 LEU A C 1
ATOM 678 O O . LEU A 1 87 ? 5.220 2.773 -2.917 1.00 89.44 87 LEU A O 1
ATOM 682 N N . LEU A 1 88 ? 3.497 1.341 -2.719 1.00 91.94 88 LEU A N 1
ATOM 683 C CA . LEU A 1 88 ? 4.276 0.165 -3.097 1.00 91.94 88 LEU A CA 1
ATOM 684 C C . LEU A 1 88 ? 4.783 0.237 -4.534 1.00 91.94 88 LEU A C 1
ATOM 686 O O . LEU A 1 88 ? 5.897 -0.195 -4.799 1.00 91.94 88 LEU A O 1
ATOM 690 N N . ALA A 1 89 ? 4.010 0.794 -5.468 1.00 91.38 89 ALA A N 1
ATOM 691 C CA . ALA A 1 89 ? 4.490 0.947 -6.837 1.00 91.38 89 ALA A CA 1
ATOM 692 C C . ALA A 1 89 ? 5.686 1.912 -6.930 1.00 91.38 89 ALA A C 1
ATOM 694 O O . ALA A 1 89 ? 6.624 1.620 -7.664 1.00 91.38 89 ALA A O 1
ATOM 695 N N . ASN A 1 90 ? 5.687 3.015 -6.170 1.00 88.88 90 ASN A N 1
ATOM 696 C CA . ASN A 1 90 ? 6.828 3.935 -6.105 1.00 88.88 90 ASN A CA 1
ATOM 697 C C . ASN A 1 90 ? 8.053 3.274 -5.458 1.00 88.88 90 ASN A C 1
ATOM 699 O O . ASN A 1 90 ? 9.163 3.424 -5.960 1.00 88.88 90 ASN A O 1
ATOM 703 N N . ALA A 1 91 ? 7.852 2.517 -4.380 1.00 89.75 91 ALA A N 1
ATOM 704 C CA . ALA A 1 91 ? 8.918 1.785 -3.700 1.00 89.75 91 ALA A CA 1
ATOM 705 C C . ALA A 1 91 ? 9.542 0.696 -4.583 1.00 89.75 91 ALA A C 1
ATOM 707 O O . ALA A 1 91 ? 10.754 0.556 -4.672 1.00 89.75 91 ALA A O 1
ATOM 708 N N . VAL A 1 92 ? 8.719 -0.055 -5.314 1.00 91.44 92 VAL A N 1
ATOM 709 C CA . VAL A 1 92 ? 9.224 -1.042 -6.274 1.00 91.44 92 VAL A CA 1
ATOM 710 C C . VAL A 1 92 ? 9.913 -0.347 -7.449 1.00 91.44 92 VAL A C 1
ATOM 712 O O . VAL A 1 92 ? 10.968 -0.798 -7.881 1.00 91.44 92 VAL A O 1
ATOM 715 N N . ALA A 1 93 ? 9.375 0.770 -7.947 1.00 88.44 93 ALA A N 1
ATOM 716 C CA . ALA A 1 93 ? 10.023 1.542 -9.005 1.00 88.44 93 ALA A CA 1
ATOM 717 C C . ALA A 1 93 ? 11.398 2.077 -8.574 1.00 88.44 93 ALA A C 1
ATOM 719 O O . ALA A 1 93 ? 12.324 2.054 -9.379 1.00 88.44 93 ALA A O 1
ATOM 720 N N . SER A 1 94 ? 11.568 2.516 -7.323 1.00 84.56 94 SER A N 1
ATOM 721 C CA . SER A 1 94 ? 12.869 3.002 -6.846 1.00 84.56 94 SER A CA 1
ATOM 722 C C . SER A 1 94 ? 13.929 1.897 -6.837 1.00 84.56 94 SER A C 1
ATOM 724 O O . SER A 1 94 ? 15.066 2.153 -7.229 1.00 84.56 94 SER A O 1
ATOM 726 N N . VAL A 1 95 ? 13.552 0.663 -6.488 1.00 86.19 95 VAL A N 1
ATOM 727 C CA . VAL A 1 95 ? 14.449 -0.501 -6.572 1.00 86.19 95 VAL A CA 1
ATOM 728 C C . VAL A 1 95 ? 14.729 -0.875 -8.030 1.00 86.19 95 VAL A C 1
ATOM 730 O O . VAL A 1 95 ? 15.885 -0.995 -8.437 1.00 86.19 95 VAL A O 1
ATOM 733 N N . LEU A 1 96 ? 13.681 -1.000 -8.849 1.00 86.94 96 LEU A N 1
ATOM 734 C CA . LEU A 1 96 ? 13.799 -1.428 -10.247 1.00 86.94 96 LEU A CA 1
ATOM 735 C C . LEU A 1 96 ? 14.417 -0.374 -11.171 1.00 86.94 96 LEU A C 1
ATOM 737 O O . LEU A 1 96 ? 14.780 -0.700 -12.299 1.00 86.94 96 LEU A O 1
ATOM 741 N N . TYR A 1 97 ? 14.597 0.866 -10.712 1.00 82.44 97 TYR A N 1
ATOM 742 C CA . TYR A 1 97 ? 15.312 1.898 -11.464 1.00 82.44 97 TYR A CA 1
ATOM 743 C C . TYR A 1 97 ? 16.727 1.447 -11.864 1.00 82.44 97 TYR A C 1
ATOM 745 O O . TYR A 1 97 ? 17.224 1.807 -12.931 1.00 82.44 97 TYR A O 1
ATOM 753 N N . HIS A 1 98 ? 17.371 0.633 -11.023 1.00 76.38 98 HIS A N 1
ATOM 754 C CA . HIS A 1 98 ? 18.697 0.081 -11.292 1.00 76.38 98 HIS A CA 1
ATOM 755 C C . HIS A 1 98 ? 18.669 -1.297 -11.974 1.00 76.38 98 HIS A C 1
ATOM 757 O O . HIS A 1 98 ? 19.688 -1.703 -12.531 1.00 76.38 98 HIS A O 1
ATOM 763 N N . GLU A 1 99 ? 17.524 -1.985 -11.963 1.00 82.62 99 GLU A N 1
ATOM 764 C CA . GLU A 1 99 ? 17.340 -3.362 -12.451 1.00 82.62 99 GLU A CA 1
ATOM 765 C C . GLU A 1 99 ? 15.986 -3.507 -13.184 1.00 82.62 99 GLU A C 1
ATOM 767 O O . GLU A 1 99 ? 15.053 -4.148 -12.686 1.00 82.62 99 GLU A O 1
ATOM 772 N N . PRO A 1 100 ? 15.823 -2.883 -14.367 1.00 80.50 100 PRO A N 1
ATOM 773 C CA . PRO A 1 100 ? 14.529 -2.791 -15.045 1.00 80.50 100 PRO A CA 1
ATOM 774 C C . PRO A 1 100 ? 13.979 -4.149 -15.509 1.00 80.50 100 PRO A C 1
ATOM 776 O O . PRO A 1 100 ? 12.771 -4.280 -15.716 1.00 80.50 100 PRO A O 1
ATOM 779 N N . GLU A 1 101 ? 14.824 -5.177 -15.637 1.00 84.75 101 GLU A N 1
ATOM 780 C CA . GLU A 1 101 ? 14.412 -6.550 -15.957 1.00 84.75 101 GLU A CA 1
ATOM 781 C C . GLU A 1 101 ? 13.461 -7.130 -14.897 1.00 84.75 101 GLU A C 1
ATOM 783 O O . GLU A 1 101 ? 12.649 -8.007 -15.199 1.00 84.75 101 GLU A O 1
ATOM 788 N N . GLY A 1 102 ? 13.504 -6.604 -13.666 1.00 85.56 102 GLY A N 1
ATOM 789 C CA . GLY A 1 102 ? 12.608 -6.992 -12.580 1.00 85.56 102 GLY A CA 1
ATOM 790 C C . GLY A 1 102 ? 11.120 -6.780 -12.891 1.00 85.56 102 GLY A C 1
ATOM 791 O O . GLY A 1 102 ? 10.270 -7.481 -12.338 1.00 85.56 102 GLY A O 1
ATOM 792 N N . LEU A 1 103 ? 10.789 -5.874 -13.823 1.00 88.75 103 LEU A N 1
ATOM 793 C CA . LEU A 1 103 ? 9.412 -5.610 -14.255 1.00 88.75 103 LEU A CA 1
ATOM 794 C C . LEU A 1 103 ? 8.713 -6.852 -14.821 1.00 88.75 103 LEU A C 1
ATOM 796 O O . LEU A 1 103 ? 7.501 -6.990 -14.659 1.00 88.75 103 LEU A O 1
ATOM 800 N N . GLU A 1 104 ? 9.453 -7.752 -15.476 1.00 89.62 104 GLU A N 1
ATOM 801 C CA . GLU A 1 104 ? 8.890 -8.948 -16.121 1.00 89.62 104 GLU A CA 1
ATOM 802 C C . GLU A 1 104 ? 8.301 -9.942 -15.112 1.00 89.62 104 GLU A C 1
ATOM 804 O O . GLU A 1 104 ? 7.427 -10.740 -15.459 1.00 89.62 104 GLU A O 1
ATOM 809 N N . TYR A 1 105 ? 8.746 -9.874 -13.857 1.00 91.06 105 TYR A N 1
ATOM 810 C CA . TYR A 1 105 ? 8.287 -10.752 -12.785 1.00 91.06 105 TYR A CA 1
ATOM 811 C C . TYR A 1 105 ? 7.075 -10.191 -12.034 1.00 91.06 105 TYR A C 1
ATOM 813 O O . TYR A 1 105 ? 6.454 -10.913 -11.255 1.00 91.06 105 TYR A O 1
ATOM 821 N N . LEU A 1 106 ? 6.699 -8.931 -12.268 1.00 93.50 106 LEU A N 1
ATOM 822 C CA . LEU A 1 106 ? 5.571 -8.302 -11.588 1.00 93.50 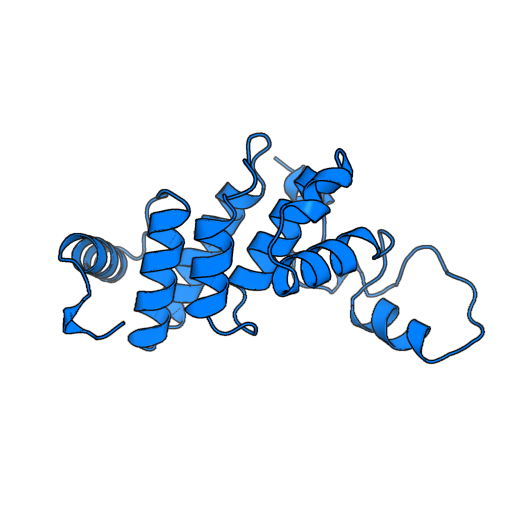106 LEU A CA 1
ATOM 823 C C . LEU A 1 106 ? 4.226 -8.683 -12.235 1.00 93.50 106 LEU A C 1
ATOM 825 O O . LEU A 1 106 ? 4.126 -8.816 -13.459 1.00 93.50 106 LEU A O 1
ATOM 829 N N . PRO A 1 107 ? 3.132 -8.785 -11.456 1.00 94.69 107 PRO A N 1
ATOM 830 C CA . PRO A 1 107 ? 1.795 -8.958 -12.017 1.00 94.69 107 PRO A CA 1
ATOM 831 C C . PRO A 1 107 ? 1.450 -7.828 -12.995 1.00 94.69 107 PRO A C 1
ATOM 833 O O . PRO A 1 107 ? 1.562 -6.659 -12.640 1.00 94.69 107 PRO A O 1
ATOM 836 N N . TYR A 1 108 ? 0.951 -8.157 -14.193 1.00 89.50 108 TYR A N 1
ATOM 837 C CA . TYR A 1 108 ? 0.750 -7.208 -15.305 1.00 89.50 108 TYR A CA 1
ATOM 838 C C . TYR A 1 108 ? 0.122 -5.859 -14.906 1.00 89.50 108 TYR A C 1
ATOM 840 O O . TYR A 1 108 ? 0.626 -4.801 -15.268 1.00 89.50 108 TYR A O 1
ATOM 848 N N . GLY A 1 109 ? -0.968 -5.874 -14.130 1.00 87.44 109 GLY A N 1
ATOM 849 C CA . GLY A 1 109 ? -1.648 -4.638 -13.728 1.00 87.44 109 GLY A CA 1
ATOM 850 C C . GLY A 1 109 ? -0.844 -3.761 -12.760 1.00 87.44 109 GLY A C 1
ATOM 851 O O . GLY A 1 109 ? -1.034 -2.549 -12.752 1.00 87.44 109 GLY A O 1
ATOM 852 N N . PHE A 1 110 ? 0.036 -4.360 -11.958 1.00 92.12 110 PHE A N 1
ATOM 853 C CA . PHE A 1 110 ? 0.968 -3.642 -11.090 1.00 92.12 110 PHE A CA 1
ATOM 854 C C . PHE A 1 110 ? 2.218 -3.219 -11.866 1.00 92.12 110 PHE A C 1
ATOM 856 O O . PHE A 1 110 ? 2.642 -2.077 -11.745 1.00 92.12 110 PHE A O 1
ATOM 863 N N . ALA A 1 111 ? 2.728 -4.088 -12.744 1.00 91.19 111 ALA A N 1
ATOM 864 C CA . ALA A 1 111 ? 3.852 -3.808 -13.631 1.00 91.19 111 ALA A CA 1
ATOM 865 C C . ALA A 1 111 ? 3.608 -2.571 -14.505 1.00 91.19 111 ALA A C 1
ATOM 867 O O . ALA A 1 111 ? 4.505 -1.750 -14.637 1.00 91.19 111 ALA A O 1
ATOM 868 N N . ILE A 1 112 ? 2.391 -2.390 -15.042 1.00 89.94 112 ILE A N 1
ATOM 869 C CA . ILE A 1 112 ? 2.021 -1.162 -15.771 1.00 89.94 112 ILE A CA 1
ATOM 870 C C . ILE A 1 112 ? 2.216 0.068 -14.886 1.00 89.94 112 ILE A C 1
ATOM 872 O O . ILE A 1 112 ? 2.851 1.021 -15.307 1.00 89.94 112 ILE A O 1
ATOM 876 N N . ARG A 1 113 ? 1.721 0.035 -13.645 1.00 88.88 113 ARG A N 1
ATOM 877 C CA . ARG A 1 113 ? 1.832 1.176 -12.731 1.00 88.88 113 ARG A CA 1
ATOM 878 C C . ARG A 1 113 ? 3.286 1.482 -12.369 1.00 88.88 113 ARG A C 1
ATOM 880 O O . ARG A 1 113 ? 3.657 2.645 -12.318 1.00 88.88 113 ARG A O 1
ATOM 887 N N . VAL A 1 114 ? 4.095 0.456 -12.114 1.00 88.38 114 VAL A N 1
ATOM 888 C CA . VAL A 1 114 ? 5.530 0.621 -11.836 1.00 88.38 114 VAL A CA 1
ATOM 889 C C . VAL A 1 114 ? 6.251 1.170 -13.067 1.00 88.38 114 VAL A C 1
ATOM 891 O O . VAL A 1 114 ? 7.050 2.093 -12.950 1.00 88.38 114 VAL A O 1
ATOM 894 N N . LYS A 1 115 ? 5.923 0.660 -14.256 1.00 86.75 115 LYS A N 1
ATOM 895 C CA . LYS A 1 115 ? 6.458 1.155 -15.523 1.00 86.75 115 LYS A CA 1
ATOM 896 C C . LYS A 1 115 ? 6.088 2.618 -15.769 1.00 86.75 115 LYS A C 1
ATOM 898 O O . LYS A 1 115 ? 6.973 3.385 -16.112 1.00 86.75 115 LYS A O 1
ATOM 903 N N . ASP A 1 116 ? 4.839 3.019 -15.539 1.00 84.31 116 ASP A N 1
ATOM 904 C CA . ASP A 1 116 ? 4.407 4.416 -15.684 1.00 84.31 116 ASP A CA 1
ATOM 905 C C . ASP A 1 116 ? 5.230 5.356 -14.781 1.00 84.31 116 ASP A C 1
ATOM 907 O O . ASP A 1 116 ? 5.520 6.487 -15.163 1.00 84.31 116 ASP A O 1
ATOM 911 N N . ILE A 1 117 ? 5.637 4.887 -13.594 1.00 83.75 117 ILE A N 1
ATOM 912 C CA . ILE A 1 117 ? 6.509 5.637 -12.677 1.00 83.75 117 ILE A CA 1
ATOM 913 C C . ILE A 1 117 ? 7.948 5.696 -13.208 1.00 83.75 117 ILE A C 1
ATOM 915 O O . ILE A 1 117 ? 8.568 6.753 -13.147 1.00 83.75 117 ILE A O 1
ATOM 919 N N . LEU A 1 118 ? 8.477 4.592 -13.740 1.00 82.50 118 LEU A N 1
ATOM 920 C CA . LEU A 1 118 ? 9.828 4.536 -14.314 1.00 82.50 118 LEU A CA 1
ATOM 921 C C . LEU A 1 118 ? 9.966 5.364 -15.600 1.00 82.50 118 LEU A C 1
ATOM 923 O O . LEU A 1 118 ? 10.994 6.003 -15.814 1.00 82.50 118 LEU A O 1
ATOM 927 N N . ASP A 1 119 ? 8.932 5.368 -16.441 1.00 79.00 119 ASP A N 1
ATOM 928 C CA . ASP A 1 119 ? 8.880 6.116 -17.700 1.00 79.00 119 ASP A CA 1
ATOM 929 C C . ASP A 1 119 ? 8.655 7.623 -17.465 1.00 79.00 119 ASP A C 1
ATOM 931 O O . ASP A 1 119 ? 8.846 8.432 -18.380 1.00 79.00 119 ASP A O 1
ATOM 935 N N . LYS A 1 120 ? 8.250 8.022 -16.250 1.00 69.12 120 LYS A N 1
ATOM 936 C CA . LYS A 1 120 ? 8.033 9.421 -15.876 1.00 69.12 120 LYS A CA 1
ATOM 937 C C . LYS A 1 120 ? 9.386 10.126 -15.720 1.00 69.12 120 LYS A C 1
ATOM 939 O O . LYS A 1 120 ? 10.155 9.791 -14.817 1.00 69.12 120 LYS A O 1
ATOM 944 N N . PRO A 1 121 ? 9.693 11.146 -16.543 1.00 61.19 121 PRO A N 1
ATOM 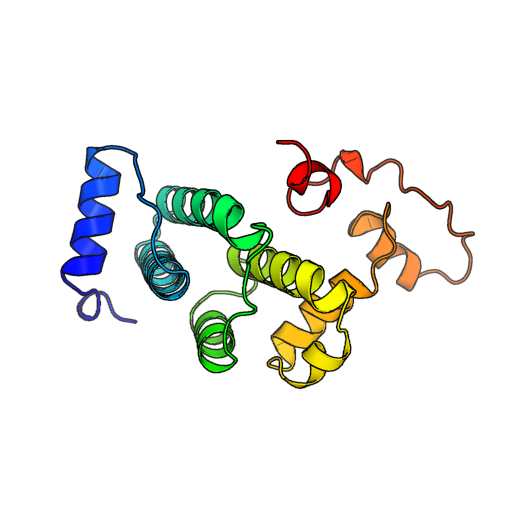945 C CA . PRO A 1 121 ? 10.948 11.862 -16.402 1.00 61.19 121 PRO A CA 1
ATOM 946 C C . PRO A 1 121 ? 10.967 12.623 -15.073 1.00 61.19 121 PRO A C 1
ATOM 948 O O . PRO A 1 121 ? 9.981 13.254 -14.673 1.00 61.19 121 PRO A O 1
ATOM 951 N N . TYR A 1 122 ? 12.104 12.559 -14.383 1.00 52.78 122 TYR A N 1
ATOM 952 C CA . TYR A 1 122 ? 12.318 13.269 -13.128 1.00 52.78 122 TYR A CA 1
ATOM 953 C C . TYR A 1 122 ? 12.016 14.766 -13.292 1.00 52.78 122 TYR A C 1
ATOM 955 O O . TYR A 1 122 ? 12.499 15.395 -14.230 1.00 52.78 122 TYR A O 1
ATOM 963 N N . GLY A 1 123 ? 11.238 15.344 -12.373 1.00 51.91 123 GLY A N 1
ATOM 964 C CA . GLY A 1 123 ? 10.856 16.757 -12.433 1.00 51.91 123 GLY A CA 1
ATOM 965 C C . GLY A 1 123 ? 9.507 17.046 -13.101 1.00 51.91 123 GLY A C 1
ATOM 966 O O . GLY A 1 123 ? 9.123 18.210 -13.150 1.00 51.91 123 GLY A O 1
ATOM 967 N N . LEU A 1 124 ? 8.755 16.048 -13.582 1.00 58.16 124 LEU A N 1
ATOM 968 C CA . LEU A 1 124 ? 7.391 16.227 -14.114 1.00 58.16 124 LEU A CA 1
ATOM 969 C C . LEU A 1 124 ? 6.330 15.774 -13.104 1.00 58.16 124 LEU A C 1
ATOM 971 O O . LEU A 1 124 ? 6.506 14.763 -12.440 1.00 58.16 124 LEU A O 1
ATOM 975 N N . CYS A 1 125 ? 5.218 16.504 -12.965 1.00 60.47 125 CYS A N 1
ATOM 976 C CA . CYS A 1 125 ? 4.081 16.065 -12.143 1.00 60.47 125 CYS A CA 1
ATOM 977 C C . CYS A 1 125 ? 3.112 15.184 -12.956 1.00 60.47 125 CYS A C 1
ATOM 979 O O . CYS A 1 125 ? 3.150 15.218 -14.185 1.00 60.47 125 CYS A O 1
ATOM 981 N N . ASP A 1 126 ? 2.206 14.434 -12.312 1.00 60.06 126 ASP A N 1
ATOM 982 C CA . ASP A 1 126 ? 1.266 13.551 -13.041 1.00 60.06 126 ASP A CA 1
ATOM 983 C C . ASP A 1 126 ? 0.396 14.332 -14.031 1.00 60.06 126 ASP A C 1
ATOM 985 O O . ASP A 1 126 ? 0.188 13.906 -15.161 1.00 60.06 126 ASP A O 1
ATOM 989 N N . LYS A 1 127 ? -0.070 15.524 -13.640 1.00 63.09 127 LYS A N 1
ATOM 990 C CA . LYS A 1 127 ? -0.863 16.386 -14.529 1.00 63.09 127 LYS A CA 1
ATOM 991 C C . LYS A 1 127 ? -0.072 16.835 -15.759 1.00 63.09 127 LYS A C 1
ATOM 993 O O . LYS A 1 127 ? -0.647 16.895 -16.837 1.00 63.09 127 LYS A O 1
ATOM 998 N N . CYS A 1 128 ? 1.210 17.163 -15.587 1.00 63.75 128 CYS A N 1
ATOM 999 C CA . CYS A 1 128 ? 2.109 17.540 -16.680 1.00 63.75 128 CYS A CA 1
ATOM 1000 C C . CYS A 1 128 ? 2.329 16.328 -17.614 1.00 63.75 128 CYS A C 1
ATOM 1002 O O . CYS A 1 128 ? 2.132 16.441 -18.817 1.00 63.75 128 CYS A O 1
ATOM 1004 N N . TYR A 1 129 ? 2.617 15.147 -17.055 1.00 62.94 129 TYR A N 1
ATOM 1005 C CA . TYR A 1 129 ? 2.875 13.924 -17.823 1.00 62.94 129 TYR A CA 1
ATOM 1006 C C . TYR A 1 129 ? 1.659 13.433 -18.630 1.00 62.94 129 TYR A C 1
ATOM 1008 O O . TYR A 1 129 ? 1.780 13.108 -19.809 1.00 62.94 129 TYR A O 1
ATOM 1016 N N . PHE A 1 130 ? 0.468 13.402 -18.024 1.00 59.16 130 PHE A N 1
ATOM 1017 C CA . PHE A 1 130 ? -0.732 12.898 -18.701 1.00 59.16 130 PHE A CA 1
ATOM 1018 C C . PHE A 1 130 ? -1.355 13.898 -19.690 1.00 59.16 130 PHE A C 1
ATOM 1020 O O . PHE A 1 130 ? -2.069 13.457 -20.584 1.00 59.16 130 PHE A O 1
ATOM 1027 N N . ASN A 1 131 ? -1.078 15.204 -19.576 1.00 56.66 131 ASN A N 1
ATOM 1028 C CA . ASN A 1 131 ? -1.531 16.200 -20.559 1.00 56.66 131 ASN A CA 1
ATOM 1029 C C . ASN A 1 131 ? -0.650 16.244 -21.821 1.00 56.66 131 ASN A C 1
ATOM 1031 O O . ASN A 1 131 ? -1.168 16.526 -22.899 1.00 56.66 131 ASN A O 1
ATOM 1035 N N . ASP A 1 132 ? 0.653 15.960 -21.714 1.00 51.69 132 ASP A N 1
ATOM 1036 C CA . ASP A 1 132 ? 1.565 15.977 -22.872 1.00 51.69 132 ASP A CA 1
ATOM 1037 C C . ASP A 1 132 ? 1.369 14.775 -23.809 1.00 51.69 132 ASP A C 1
ATOM 1039 O O . ASP A 1 132 ? 1.640 14.871 -25.005 1.00 51.69 132 ASP A O 1
ATOM 1043 N N . ASN A 1 133 ? 0.813 13.663 -23.314 1.00 49.78 133 ASN A N 1
ATOM 1044 C CA . ASN A 1 133 ? 0.450 12.521 -24.161 1.00 49.78 133 ASN A CA 1
ATOM 1045 C C . ASN A 1 133 ? -0.723 12.811 -25.127 1.00 49.78 133 ASN A C 1
ATOM 1047 O O . ASN A 1 133 ? -0.959 12.009 -26.029 1.00 49.78 133 ASN A O 1
ATOM 1051 N N . ASP A 1 134 ? -1.432 13.940 -24.975 1.00 44.72 134 ASP A N 1
ATOM 1052 C CA . ASP A 1 134 ? -2.546 14.353 -25.845 1.00 44.72 134 ASP A CA 1
ATOM 1053 C C . ASP A 1 134 ? -2.168 15.438 -26.881 1.00 44.72 134 ASP A C 1
ATOM 1055 O O . ASP A 1 134 ? -2.989 15.778 -27.739 1.00 44.72 134 ASP A O 1
ATOM 1059 N N . LEU A 1 135 ? -0.946 15.989 -26.856 1.00 40.94 135 LEU A N 1
ATOM 1060 C CA . LEU A 1 135 ? -0.554 17.113 -27.717 1.00 40.94 135 LEU A CA 1
ATOM 1061 C C . LEU A 1 135 ? 0.849 16.932 -28.315 1.00 40.94 135 LEU A C 1
ATOM 1063 O O . LEU A 1 135 ? 1.862 17.306 -27.730 1.00 40.94 135 LEU A O 1
ATOM 1067 N N . ASP A 1 136 ? 0.878 16.452 -29.563 1.00 43.12 136 ASP A N 1
ATOM 1068 C CA . ASP A 1 136 ? 1.994 16.644 -30.493 1.00 43.12 136 ASP A CA 1
ATOM 1069 C C . ASP A 1 136 ? 2.467 18.114 -30.446 1.00 43.12 136 ASP A C 1
ATOM 1071 O O . ASP A 1 136 ? 1.767 19.017 -30.909 1.00 43.12 136 ASP A O 1
ATOM 1075 N N . ASN A 1 137 ? 3.686 18.334 -29.948 1.00 45.84 137 ASN A N 1
ATOM 1076 C CA . ASN A 1 137 ? 4.370 19.618 -29.732 1.00 45.84 137 ASN A CA 1
ATOM 1077 C C . ASN A 1 137 ? 4.112 20.310 -28.387 1.00 45.84 137 ASN A C 1
ATOM 1079 O O . ASN A 1 137 ? 3.377 21.299 -28.304 1.00 45.84 137 ASN A O 1
ATOM 1083 N N . GLN A 1 138 ? 4.948 19.976 -27.408 1.00 43.53 138 GLN A N 1
ATOM 1084 C CA . GLN A 1 138 ? 5.644 21.007 -26.647 1.00 43.53 138 GLN A CA 1
ATOM 1085 C C . GLN A 1 138 ? 7.010 20.501 -26.178 1.00 43.53 138 GLN A C 1
ATOM 1087 O O . GLN A 1 138 ? 7.174 19.377 -25.723 1.00 43.53 138 GLN A O 1
ATOM 1092 N N . THR A 1 1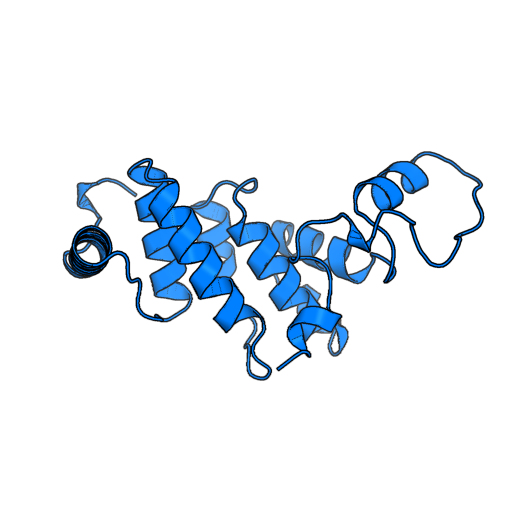39 ? 8.024 21.336 -26.395 1.00 42.47 139 THR A N 1
ATOM 1093 C CA . THR A 1 139 ? 9.392 21.167 -25.904 1.00 42.47 139 THR A CA 1
ATOM 1094 C C . THR A 1 139 ? 9.366 20.844 -24.419 1.00 42.47 139 THR A C 1
ATOM 1096 O O . THR A 1 139 ? 8.911 21.675 -23.638 1.00 42.47 139 THR A O 1
ATOM 1099 N N . ILE A 1 140 ? 9.885 19.667 -24.065 1.00 45.12 140 ILE A N 1
ATOM 1100 C CA . ILE A 1 140 ? 10.142 19.230 -22.694 1.00 45.12 140 ILE A CA 1
ATOM 1101 C C . ILE A 1 140 ? 10.982 20.322 -22.026 1.00 45.12 140 ILE A C 1
ATOM 1103 O O . ILE A 1 140 ? 12.177 20.453 -22.282 1.00 45.12 140 ILE A O 1
ATOM 1107 N N . THR A 1 141 ? 10.352 21.179 -21.230 1.00 46.78 141 THR A N 1
ATOM 1108 C CA . THR A 1 141 ? 11.072 21.970 -20.239 1.00 46.78 141 THR A CA 1
ATOM 1109 C C . THR A 1 141 ? 11.373 21.010 -19.102 1.00 46.78 141 THR A C 1
ATOM 1111 O O . THR A 1 141 ? 10.441 20.489 -18.496 1.00 46.78 141 THR A O 1
ATOM 1114 N N . ASP A 1 142 ? 12.658 20.763 -18.843 1.00 50.41 142 ASP A N 1
ATOM 1115 C CA . ASP A 1 142 ? 13.185 19.705 -17.963 1.00 50.41 142 ASP A CA 1
ATOM 1116 C C . ASP A 1 142 ? 12.637 19.694 -16.516 1.00 50.41 142 ASP A C 1
ATOM 1118 O O . ASP A 1 142 ? 12.975 18.804 -15.740 1.00 50.41 142 ASP A O 1
ATOM 1122 N N . GLN A 1 143 ? 11.815 20.671 -16.112 1.00 49.97 143 GLN A N 1
ATOM 1123 C CA . GLN A 1 143 ? 11.186 20.751 -14.792 1.00 49.97 143 GLN A CA 1
ATOM 1124 C C . GLN A 1 143 ? 9.779 21.367 -14.904 1.00 49.97 143 GLN A C 1
ATOM 1126 O O . GLN A 1 143 ? 9.621 22.508 -15.334 1.00 49.97 143 GLN A O 1
ATOM 1131 N N . CYS A 1 144 ? 8.751 20.621 -14.498 1.00 54.88 144 CYS A N 1
ATOM 1132 C CA . CYS A 1 144 ? 7.386 21.113 -14.306 1.00 54.88 144 CYS A CA 1
ATOM 1133 C C . CYS A 1 144 ? 7.361 21.984 -13.041 1.00 54.88 144 CYS A C 1
ATOM 1135 O O . CYS A 1 144 ? 7.752 21.531 -11.964 1.00 54.88 144 CYS A O 1
ATOM 1137 N N . GLU A 1 145 ? 6.866 23.222 -13.145 1.00 56.97 145 GLU A N 1
ATOM 1138 C CA . GLU A 1 145 ? 6.785 24.163 -12.011 1.00 56.97 145 GLU A CA 1
ATOM 1139 C C . GLU A 1 145 ? 5.971 23.595 -10.830 1.00 56.97 145 GLU A C 1
ATOM 1141 O O . GLU A 1 145 ? 6.218 23.939 -9.680 1.00 56.97 145 GLU A O 1
ATOM 1146 N N . HIS A 1 146 ? 5.058 22.658 -11.107 1.00 54.84 146 HIS A N 1
ATOM 1147 C CA . HIS A 1 146 ? 4.208 21.979 -10.123 1.00 54.84 146 HIS A CA 1
ATOM 1148 C C . HIS A 1 146 ? 4.832 20.726 -9.491 1.00 54.84 146 HIS A C 1
ATOM 1150 O O . HIS A 1 146 ? 4.162 20.040 -8.720 1.00 54.84 146 HIS A O 1
ATOM 1156 N N . PHE A 1 147 ? 6.068 20.360 -9.840 1.00 49.19 147 PHE A N 1
ATOM 1157 C CA . PHE A 1 147 ? 6.702 19.132 -9.345 1.00 49.19 147 PHE A CA 1
ATOM 1158 C C . PHE A 1 147 ? 6.828 19.115 -7.815 1.00 49.19 147 PHE A C 1
ATOM 1160 O O . PHE A 1 147 ? 6.555 18.101 -7.183 1.00 49.19 147 PHE A O 1
ATOM 1167 N N . PHE A 1 148 ? 7.150 20.263 -7.217 1.00 48.75 148 PHE A N 1
ATOM 1168 C CA . PHE A 1 148 ? 7.276 20.423 -5.764 1.00 48.75 148 PHE A CA 1
ATOM 1169 C C . PHE A 1 148 ? 5.936 20.615 -5.036 1.00 48.75 148 PHE A C 1
ATOM 1171 O O . PHE A 1 148 ? 5.905 20.574 -3.807 1.00 48.75 148 PHE A O 1
ATOM 1178 N N . ASP A 1 149 ? 4.843 20.812 -5.779 1.00 54.25 149 ASP A N 1
ATOM 1179 C CA . ASP A 1 149 ? 3.488 20.959 -5.237 1.00 54.25 149 ASP A CA 1
ATOM 1180 C C . ASP A 1 149 ? 2.750 19.608 -5.142 1.00 54.25 149 ASP A C 1
ATOM 1182 O O . ASP A 1 149 ? 1.622 19.549 -4.642 1.00 54.25 149 ASP A O 1
ATOM 1186 N N . GLN A 1 150 ? 3.345 18.516 -5.644 1.00 49.31 150 GLN A N 1
ATOM 1187 C CA . GLN A 1 150 ? 2.792 17.170 -5.481 1.00 49.31 150 GLN A CA 1
ATOM 1188 C C . GLN A 1 150 ? 2.985 16.662 -4.036 1.00 49.31 150 GLN A C 1
ATOM 1190 O O . GLN A 1 150 ? 3.944 17.054 -3.367 1.00 49.31 150 GLN A O 1
ATOM 1195 N N . PRO A 1 151 ? 2.085 15.787 -3.535 1.00 44.38 151 PRO A N 1
ATOM 1196 C CA . PRO A 1 151 ? 2.293 15.093 -2.265 1.00 44.38 151 PRO A CA 1
ATOM 1197 C C . PRO A 1 151 ? 3.675 14.422 -2.235 1.00 44.38 151 PRO A C 1
ATOM 1199 O O . PRO A 1 151 ? 4.166 13.980 -3.273 1.00 44.38 151 PRO A O 1
ATOM 1202 N N . SER A 1 152 ? 4.293 14.343 -1.051 1.00 44.47 152 SER A N 1
ATOM 1203 C CA . SER A 1 152 ? 5.684 13.895 -0.836 1.00 44.47 152 SER A CA 1
ATOM 1204 C C . SER A 1 152 ? 6.033 12.515 -1.392 1.00 44.47 152 SER A C 1
ATOM 1206 O O . SER A 1 152 ? 7.210 12.186 -1.476 1.00 44.47 152 SER A O 1
ATOM 1208 N N . ASP A 1 153 ? 5.031 11.739 -1.789 1.00 44.94 153 ASP A N 1
ATOM 1209 C CA . ASP A 1 153 ? 5.130 10.375 -2.307 1.00 44.94 153 ASP A CA 1
ATOM 1210 C C . ASP A 1 153 ? 5.821 10.292 -3.688 1.00 44.94 153 ASP A C 1
ATOM 1212 O O . ASP A 1 153 ? 5.979 9.203 -4.237 1.00 44.94 153 ASP A O 1
ATOM 1216 N N . HIS A 1 154 ? 6.214 11.439 -4.265 1.00 40.81 154 HIS A N 1
ATOM 1217 C CA . HIS A 1 154 ? 6.812 11.563 -5.598 1.00 40.81 154 HIS A CA 1
ATOM 1218 C C . HIS A 1 154 ? 8.121 12.376 -5.660 1.00 40.81 154 HIS A C 1
ATOM 1220 O O . HIS A 1 154 ? 8.609 12.593 -6.769 1.00 40.81 154 HIS A O 1
ATOM 1226 N N . ASP A 1 155 ? 8.709 12.829 -4.538 1.00 42.25 155 ASP A N 1
ATOM 1227 C CA . ASP A 1 155 ? 10.041 13.477 -4.541 1.00 42.25 155 ASP A CA 1
ATOM 1228 C C . ASP A 1 155 ? 11.121 12.518 -4.005 1.00 42.25 155 ASP A C 1
ATOM 1230 O O . ASP A 1 155 ? 11.294 12.411 -2.786 1.00 42.25 155 ASP A O 1
ATOM 1234 N N . PRO A 1 156 ? 11.906 11.865 -4.889 1.00 42.00 156 PRO A N 1
ATOM 1235 C CA . PRO A 1 156 ? 12.963 10.942 -4.493 1.00 42.00 156 PRO A CA 1
ATOM 1236 C C . PRO A 1 156 ? 14.013 11.544 -3.551 1.00 42.00 156 PRO A C 1
ATOM 1238 O O . PRO A 1 156 ? 14.657 10.816 -2.800 1.00 42.00 156 PRO A O 1
ATOM 1241 N N . ARG A 1 157 ? 14.209 12.874 -3.563 1.00 39.59 157 ARG A N 1
ATOM 1242 C CA . ARG A 1 157 ? 15.221 13.533 -2.719 1.00 39.59 157 ARG A CA 1
ATOM 1243 C C . ARG A 1 157 ? 14.848 13.536 -1.245 1.00 39.59 157 ARG A C 1
ATOM 1245 O O . ARG A 1 157 ? 15.745 13.550 -0.411 1.00 39.59 157 ARG A O 1
ATOM 1252 N N . ARG A 1 158 ? 13.556 13.479 -0.909 1.00 38.09 158 ARG A N 1
ATOM 1253 C CA . ARG A 1 158 ? 13.118 13.427 0.493 1.00 38.09 158 ARG A CA 1
ATOM 1254 C C . ARG A 1 158 ? 13.363 12.071 1.154 1.00 38.09 158 ARG A C 1
ATOM 1256 O O . ARG A 1 158 ? 13.376 12.011 2.375 1.00 38.09 158 ARG A O 1
ATOM 1263 N N . TYR A 1 159 ? 13.636 11.016 0.383 1.00 40.50 159 TYR A N 1
ATOM 1264 C CA . TYR A 1 159 ? 14.065 9.718 0.924 1.00 40.50 159 TYR A CA 1
ATOM 1265 C C . TYR A 1 159 ? 15.570 9.663 1.238 1.00 40.50 159 TYR A C 1
ATOM 1267 O O . TYR A 1 159 ? 16.039 8.710 1.855 1.00 40.50 159 TYR A O 1
ATOM 1275 N N . HIS A 1 160 ? 16.332 10.690 0.844 1.00 34.31 160 HIS A N 1
ATOM 1276 C CA . HIS A 1 160 ? 17.763 10.821 1.133 1.00 34.31 160 HIS A CA 1
ATOM 1277 C C . HIS A 1 160 ? 18.091 11.937 2.138 1.00 34.31 160 HIS A C 1
ATOM 1279 O O . HIS A 1 160 ? 19.260 12.123 2.478 1.00 34.31 160 HIS A O 1
ATOM 1285 N N . GLU A 1 161 ? 17.089 12.665 2.635 1.00 28.75 161 GLU A N 1
ATOM 1286 C CA . GLU A 1 161 ? 17.260 13.637 3.716 1.00 28.75 161 GLU A CA 1
ATOM 1287 C C . GLU A 1 161 ? 17.029 12.938 5.064 1.00 28.75 161 GLU A C 1
ATOM 1289 O O . GLU A 1 161 ? 15.910 12.864 5.567 1.00 28.75 161 GLU A O 1
ATOM 1294 N N . VAL A 1 162 ? 18.118 12.376 5.603 1.00 34.41 162 VAL A N 1
ATOM 1295 C CA . VAL A 1 162 ? 18.240 11.915 6.999 1.00 34.41 162 VAL A CA 1
ATOM 1296 C C . VAL A 1 162 ? 18.448 13.109 7.926 1.00 34.41 162 VAL A C 1
ATOM 1298 O O . VAL A 1 162 ? 19.284 13.975 7.574 1.00 34.41 162 VAL A O 1
#

pLDDT: mean 77.8, std 18.7, range [28.75, 96.25]

Sequence (162 aa):
MHISDISAEHFGIFANWVATGQLEAQSLDLMLELYIMADMLDVPAFRAAITDNLTSDCFKPDFDVPDVSLITYMMQNIPKLLPVHALLANAVASVLYHEPEGLEYLPYGFAIRVKDILDKPYGLCDKCYFNDNDLDNQTITDQCEHFFDQPSDHDPRRYHEV

Secondary structure (DSSP, 8-state):
--GGG--HHHHHHHHHHHHHS------HHHHHHHHHHHHHTT-HHHHHHHHHHHHHHHTSTT-PPPPHHHHHHHHHHS-TTSHHHHHHHHHHHHHHTS-GGGGGGS-HHHHHHHHHHHSSPTT--HHHHHHHTT-S-----SS-TTGGGS-GGG-GGGGS--

Organism: Aureobasidium melanogenum (NCBI:txid46634)

Radius of gyration: 17.47 Å; chains: 1; bounding box: 34×38×53 Å

Foldseek 3Di:
DDPVPQDPVLVVQVVVCVVPVDRDQDDPLSLLVNLLVCVVVVPVSSNVNSLVSVLLQLLDPPRDLDAQVSLVVSVVRPPCPRVVLLLSLLSVLVVCLVPVVVLVRHDPVSSVSNVVLSVDQPQDDPVRVVVVVVDDDDDPPNHDPCQVVDPPSNDSVVSVPD